Protein AF-A0A9X1WNA7-F1 (afdb_monomer_lite)

InterPro domains:
  IPR008928 Six-hairpin glycosidase superfamily [SSF48208] (26-93)
  IPR013780 Glycosyl hydrolase, all-beta [G3DSA:2.60.40.1180] (30-149)
  IPR049053 Alpha fucosidase A-like, C-terminal domain [PF21307] (51-116)

Structure (mmCIF, N/CA/C/O backbone):
data_AF-A0A9X1WNA7-F1
#
_entry.id   AF-A0A9X1WNA7-F1
#
loop_
_atom_site.group_PDB
_atom_site.id
_atom_site.type_symbol
_atom_site.label_atom_id
_atom_site.label_alt_id
_atom_site.label_comp_id
_atom_site.label_asym_id
_atom_site.label_entity_id
_atom_site.label_seq_id
_atom_site.pdbx_PDB_ins_code
_atom_site.Cartn_x
_atom_site.Cartn_y
_atom_site.Cartn_z
_atom_site.occupancy
_atom_site.B_iso_or_equiv
_atom_site.auth_seq_id
_atom_site.auth_comp_id
_atom_site.auth_asym_id
_atom_site.auth_atom_id
_atom_site.pdbx_PDB_model_num
ATOM 1 N N . MET A 1 1 ? 10.421 3.120 -18.541 1.00 63.56 1 MET A N 1
ATOM 2 C CA . MET A 1 1 ? 11.591 3.256 -19.439 1.00 63.56 1 MET A CA 1
ATOM 3 C C . MET A 1 1 ? 12.903 3.186 -18.658 1.00 63.56 1 MET A C 1
ATOM 5 O O . MET A 1 1 ? 13.685 2.308 -18.982 1.00 63.56 1 MET A O 1
ATOM 9 N N . MET A 1 2 ? 13.100 3.972 -17.587 1.00 72.06 2 MET A N 1
ATOM 10 C CA . MET A 1 2 ? 14.305 3.893 -16.726 1.00 72.06 2 MET A CA 1
ATOM 11 C C . MET A 1 2 ? 14.545 2.529 -16.058 1.00 72.06 2 MET A C 1
ATOM 13 O O . MET A 1 2 ? 15.666 2.038 -16.046 1.00 72.06 2 MET A O 1
ATOM 17 N N . SER A 1 3 ? 13.506 1.858 -15.553 1.00 76.19 3 SER A N 1
ATOM 18 C CA . SER A 1 3 ? 13.686 0.518 -14.965 1.00 76.19 3 SER A CA 1
ATOM 19 C C . SER A 1 3 ? 14.247 -0.501 -15.952 1.00 76.19 3 SER A C 1
ATOM 21 O O . SER A 1 3 ? 14.949 -1.421 -15.562 1.00 76.19 3 SER A O 1
ATOM 23 N N . ARG A 1 4 ? 13.980 -0.340 -17.250 1.00 81.38 4 ARG A N 1
ATOM 24 C CA . ARG A 1 4 ? 14.459 -1.271 -18.273 1.00 81.38 4 ARG A CA 1
ATOM 25 C C . ARG A 1 4 ? 15.947 -1.065 -18.596 1.00 81.38 4 ARG A C 1
ATOM 27 O O . ARG A 1 4 ? 16.603 -2.035 -18.972 1.00 81.38 4 ARG A O 1
ATOM 34 N N . SER A 1 5 ? 16.480 0.150 -18.445 1.00 82.81 5 SER A N 1
ATOM 35 C CA . SER A 1 5 ? 17.915 0.421 -18.637 1.00 82.81 5 SER A CA 1
ATOM 36 C C . SER A 1 5 ? 18.739 0.016 -17.422 1.00 82.81 5 SER A C 1
ATOM 38 O O . SER A 1 5 ? 19.796 -0.584 -17.592 1.00 82.81 5 SER A O 1
ATOM 40 N N . ALA A 1 6 ? 18.220 0.260 -16.217 1.00 84.38 6 ALA A N 1
ATOM 41 C CA . ALA A 1 6 ? 18.982 0.141 -14.975 1.00 84.38 6 ALA A CA 1
ATOM 42 C C . ALA A 1 6 ? 18.760 -1.160 -14.174 1.00 84.38 6 ALA A C 1
ATOM 44 O O . ALA A 1 6 ? 19.510 -1.415 -13.239 1.00 84.38 6 ALA A O 1
ATOM 45 N N . VAL A 1 7 ? 17.758 -1.996 -14.490 1.00 86.88 7 VAL A N 1
ATOM 46 C CA . VAL A 1 7 ? 17.478 -3.241 -13.735 1.00 86.88 7 VAL A CA 1
ATOM 47 C C . VAL A 1 7 ? 18.007 -4.467 -14.473 1.00 86.88 7 VAL A C 1
ATOM 49 O O . VAL A 1 7 ? 17.639 -4.722 -15.624 1.00 86.88 7 VAL A O 1
ATOM 52 N N . ILE A 1 8 ? 18.843 -5.269 -13.819 1.00 87.88 8 ILE A N 1
ATOM 53 C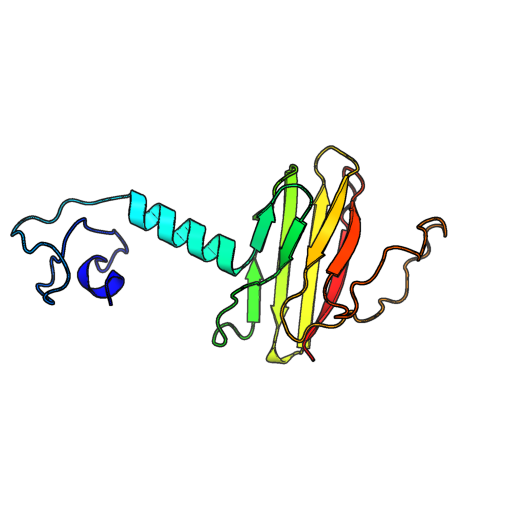 CA . ILE A 1 8 ? 19.342 -6.539 -14.369 1.00 87.88 8 ILE A CA 1
ATOM 54 C C . ILE A 1 8 ? 18.410 -7.722 -14.048 1.00 87.88 8 ILE A C 1
ATOM 56 O O . ILE A 1 8 ? 17.437 -7.588 -13.312 1.00 87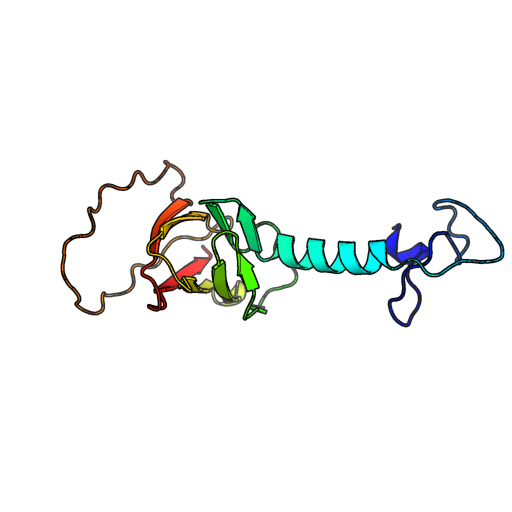.88 8 ILE A O 1
ATOM 60 N N . ASN A 1 9 ? 18.662 -8.893 -14.645 1.00 86.88 9 ASN A N 1
ATOM 61 C CA . ASN A 1 9 ? 17.735 -10.040 -14.602 1.00 86.88 9 ASN A CA 1
ATOM 62 C C . ASN A 1 9 ? 17.492 -10.607 -13.190 1.00 86.88 9 ASN A C 1
ATOM 64 O O . ASN A 1 9 ? 16.500 -11.294 -12.974 1.00 86.88 9 ASN A O 1
ATOM 68 N N . ASN A 1 10 ? 18.381 -10.324 -12.238 1.00 87.69 10 ASN A N 1
ATOM 69 C CA . ASN A 1 10 ? 18.241 -10.679 -10.822 1.00 87.69 10 ASN A CA 1
ATOM 70 C C . ASN A 1 10 ? 17.644 -9.534 -9.977 1.00 87.69 10 ASN A C 1
ATOM 72 O O . ASN A 1 10 ? 17.771 -9.548 -8.759 1.00 87.69 10 ASN A O 1
ATOM 76 N N . PHE A 1 11 ? 17.000 -8.552 -10.618 1.00 86.12 11 PHE A N 1
ATOM 77 C CA . PHE A 1 11 ? 16.335 -7.399 -10.003 1.00 86.12 11 PHE A CA 1
ATOM 78 C C . PHE A 1 11 ? 17.234 -6.406 -9.262 1.00 86.12 11 PHE A C 1
ATOM 80 O O . PHE A 1 11 ? 16.712 -5.457 -8.680 1.00 86.12 11 PHE A O 1
ATOM 87 N N . TYR A 1 12 ? 18.559 -6.531 -9.323 1.00 87.88 12 TYR A N 1
ATOM 88 C CA . TYR A 1 12 ? 19.424 -5.463 -8.831 1.00 87.88 12 TYR A CA 1
ATOM 89 C C . TYR A 1 12 ? 19.362 -4.235 -9.736 1.00 87.88 12 TYR A C 1
ATOM 91 O O . TYR A 1 12 ? 19.316 -4.345 -10.967 1.00 87.88 12 TYR A O 1
ATOM 99 N N . THR A 1 13 ? 19.360 -3.064 -9.105 1.00 88.69 13 THR A N 1
ATOM 100 C CA . THR A 1 13 ? 19.439 -1.776 -9.787 1.00 88.69 13 THR A CA 1
ATOM 101 C C . THR A 1 13 ? 20.883 -1.315 -9.919 1.00 88.69 13 THR A C 1
ATOM 103 O O . THR A 1 13 ? 21.689 -1.435 -8.997 1.00 88.69 13 THR A O 1
ATOM 106 N N . LEU A 1 14 ? 21.208 -0.793 -11.094 1.00 88.00 14 LEU A N 1
ATOM 107 C CA . LEU A 1 14 ? 22.492 -0.197 -11.426 1.00 88.00 14 LEU A CA 1
ATOM 108 C C . LEU A 1 14 ? 22.342 1.323 -11.497 1.00 88.00 14 LEU A C 1
ATOM 110 O O . LEU A 1 14 ? 21.275 1.831 -11.838 1.00 88.00 14 LEU A O 1
ATOM 114 N N . HIS A 1 15 ? 23.415 2.050 -11.199 1.00 86.38 15 HIS A N 1
ATOM 115 C CA . HIS A 1 15 ? 23.413 3.517 -11.222 1.00 86.38 15 HIS A CA 1
ATOM 116 C C . HIS A 1 15 ? 23.184 4.114 -12.629 1.00 86.38 15 HIS A C 1
ATOM 118 O O . HIS A 1 15 ? 22.739 5.251 -12.767 1.00 86.38 15 HIS A O 1
ATOM 124 N N . ASN A 1 16 ? 23.497 3.373 -13.691 1.00 84.06 16 ASN A N 1
ATOM 125 C CA . ASN A 1 16 ? 23.604 3.891 -15.053 1.00 84.06 16 ASN A CA 1
ATOM 126 C C . ASN A 1 16 ? 23.011 2.935 -16.104 1.00 84.06 16 ASN A C 1
ATOM 128 O O . ASN A 1 16 ? 22.612 1.804 -15.812 1.00 84.06 16 ASN A O 1
ATOM 132 N N . ASP A 1 17 ? 22.941 3.408 -17.350 1.00 83.19 17 ASP A N 1
ATOM 133 C CA . ASP A 1 17 ? 22.373 2.660 -18.472 1.00 83.19 17 ASP A CA 1
ATOM 134 C C . ASP A 1 17 ? 23.363 1.633 -19.023 1.00 83.19 17 ASP 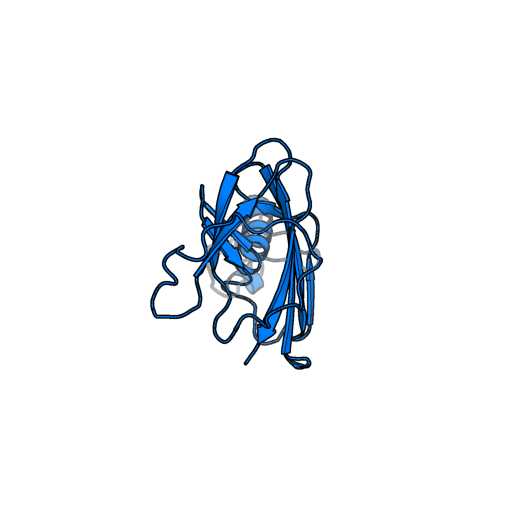A C 1
ATOM 136 O O . ASP A 1 17 ? 24.002 1.830 -20.056 1.00 83.19 17 ASP A O 1
ATOM 140 N N . TRP A 1 18 ? 23.461 0.500 -18.331 1.00 77.06 18 TRP A N 1
ATOM 141 C CA . TRP A 1 18 ? 24.279 -0.635 -18.761 1.00 77.06 18 TRP A CA 1
ATOM 142 C C . TRP A 1 18 ? 23.854 -1.204 -20.127 1.00 77.06 18 TRP A C 1
ATOM 144 O O . TRP A 1 18 ? 24.655 -1.814 -20.829 1.00 77.06 18 TRP A O 1
ATOM 154 N N . ARG A 1 19 ? 22.586 -1.030 -20.528 1.00 80.44 19 ARG A N 1
ATOM 155 C CA . ARG A 1 19 ? 22.058 -1.561 -21.797 1.00 80.44 19 ARG A CA 1
ATOM 156 C C . ARG A 1 19 ? 22.208 -0.602 -22.974 1.00 80.44 19 ARG A C 1
ATOM 158 O O . ARG A 1 19 ? 21.766 -0.949 -24.068 1.00 80.44 19 ARG A O 1
ATOM 165 N N . ASN A 1 20 ? 22.815 0.565 -22.757 1.00 82.75 20 ASN A N 1
ATOM 166 C CA . ASN A 1 20 ? 23.029 1.588 -23.773 1.00 82.75 20 ASN A CA 1
ATOM 167 C C . ASN A 1 20 ? 21.741 1.933 -24.551 1.00 82.75 20 ASN A C 1
ATOM 169 O O . ASN A 1 20 ? 21.729 2.018 -25.778 1.00 82.75 20 ASN A O 1
ATOM 173 N N . MET A 1 21 ? 20.627 2.089 -23.832 1.00 83.81 21 MET A N 1
ATOM 174 C CA . MET A 1 21 ? 19.337 2.499 -24.395 1.00 83.81 21 MET A CA 1
ATOM 175 C C . MET A 1 21 ? 19.207 4.025 -24.564 1.00 83.81 21 MET A C 1
ATOM 177 O O . MET A 1 21 ? 18.140 4.502 -24.951 1.00 83.81 21 MET A O 1
ATOM 181 N N . GLY A 1 22 ? 20.267 4.788 -24.277 1.00 81.69 22 GLY A N 1
ATOM 182 C CA . GLY A 1 22 ? 20.303 6.248 -24.385 1.00 81.69 22 GLY A CA 1
ATOM 183 C C . GLY A 1 22 ? 19.585 6.969 -23.241 1.00 81.69 22 GLY A C 1
ATOM 184 O O . GLY A 1 22 ? 19.171 8.114 -23.408 1.00 81.69 22 GLY A O 1
ATOM 185 N N . ILE A 1 23 ? 19.397 6.309 -22.092 1.00 76.75 23 ILE A N 1
ATOM 186 C CA . ILE A 1 23 ? 18.652 6.845 -20.945 1.00 76.75 23 ILE A CA 1
ATOM 187 C C . ILE A 1 23 ? 19.598 6.993 -19.748 1.00 76.75 23 ILE A C 1
ATOM 189 O O . ILE A 1 23 ? 19.680 6.101 -18.909 1.00 76.75 23 ILE A O 1
ATOM 193 N N . GLY A 1 24 ? 20.268 8.142 -19.631 1.00 74.25 24 GLY A N 1
ATOM 194 C CA . GLY A 1 24 ? 21.155 8.466 -18.505 1.00 74.25 24 GLY A CA 1
ATOM 195 C C . GLY A 1 24 ? 22.637 8.463 -18.885 1.00 74.25 24 GLY A C 1
ATOM 196 O O . GLY A 1 24 ? 22.989 8.759 -20.024 1.00 74.25 24 GLY A O 1
ATOM 197 N N . LEU A 1 25 ? 23.512 8.171 -17.919 1.00 79.25 25 LEU A N 1
ATOM 198 C CA . LEU A 1 25 ? 24.957 8.094 -18.146 1.00 79.25 25 LEU A CA 1
ATOM 199 C C . LEU A 1 25 ? 25.324 6.755 -18.803 1.00 79.25 25 LEU A C 1
ATOM 201 O O . LEU A 1 25 ? 24.916 5.697 -18.327 1.00 79.25 25 LEU A O 1
ATOM 205 N N . SER A 1 26 ? 26.123 6.792 -19.866 1.00 73.12 26 SER A N 1
ATOM 206 C CA . SER A 1 26 ? 26.731 5.610 -20.484 1.00 73.12 26 SER A CA 1
ATOM 207 C C . SER A 1 26 ? 28.165 5.466 -19.971 1.00 73.12 26 SER A C 1
ATOM 209 O O . SER A 1 26 ? 29.027 6.277 -20.310 1.00 73.12 26 SER A O 1
ATOM 211 N N . MET A 1 27 ? 28.421 4.469 -19.126 1.00 72.56 27 MET A N 1
ATOM 212 C CA . MET A 1 27 ? 29.766 4.134 -18.638 1.00 72.56 27 MET A CA 1
ATOM 213 C C . MET A 1 27 ? 29.955 2.621 -18.746 1.00 72.56 27 MET A C 1
ATOM 215 O O . MET A 1 27 ? 29.010 1.879 -18.479 1.00 72.56 27 MET A O 1
ATOM 219 N N . ASP A 1 28 ? 31.164 2.177 -19.095 1.00 71.81 28 ASP A N 1
ATOM 220 C CA . ASP A 1 28 ? 31.478 0.755 -19.324 1.00 71.81 28 ASP A CA 1
ATOM 221 C C . ASP A 1 28 ? 31.301 -0.118 -18.075 1.00 71.81 28 ASP A C 1
ATOM 223 O O . ASP A 1 28 ? 31.083 -1.322 -18.170 1.00 71.81 28 ASP A O 1
ATOM 227 N N . TRP A 1 29 ? 31.387 0.489 -16.891 1.00 77.25 29 TRP A N 1
ATOM 228 C CA . TRP A 1 29 ? 31.139 -0.156 -15.610 1.00 77.25 29 TRP A CA 1
ATOM 229 C C . TRP A 1 29 ? 29.896 0.442 -14.957 1.00 77.25 29 TRP A C 1
ATOM 231 O O . TRP A 1 29 ? 29.771 1.663 -14.835 1.00 77.25 29 TRP A O 1
ATOM 241 N N . ALA A 1 30 ? 28.997 -0.430 -14.505 1.00 82.88 30 ALA A N 1
ATOM 242 C CA . ALA A 1 30 ? 27.746 -0.054 -13.874 1.00 82.88 30 ALA A CA 1
ATOM 243 C C . ALA A 1 30 ? 27.698 -0.525 -12.415 1.00 82.88 30 ALA A C 1
ATOM 245 O O . ALA A 1 30 ? 27.451 -1.708 -12.171 1.00 82.88 30 ALA A O 1
ATOM 246 N N . PRO A 1 31 ? 27.960 0.353 -11.429 1.00 87.69 31 PRO A N 1
ATOM 247 C CA . PRO A 1 31 ? 27.942 -0.049 -10.032 1.00 87.69 31 PRO A CA 1
ATOM 248 C C . PRO A 1 31 ? 26.512 -0.343 -9.566 1.00 87.69 31 PRO A C 1
ATOM 250 O O . PRO A 1 31 ? 25.551 0.318 -9.970 1.00 87.69 31 PRO A O 1
ATOM 253 N N . PHE A 1 32 ? 26.394 -1.332 -8.681 1.00 88.75 32 PHE A N 1
ATOM 254 C CA . PHE A 1 32 ? 25.159 -1.638 -7.969 1.00 88.75 32 PHE A CA 1
ATOM 255 C C . PHE A 1 32 ? 24.742 -0.464 -7.075 1.00 88.75 32 PHE A C 1
ATOM 257 O O . PHE A 1 32 ? 25.571 0.080 -6.344 1.00 88.75 32 PHE A O 1
ATOM 264 N N . GLN A 1 33 ? 23.455 -0.119 -7.102 1.00 88.00 33 GLN A N 1
ATOM 265 C CA . GLN A 1 33 ? 22.880 0.921 -6.258 1.00 88.00 33 GLN A CA 1
ATOM 266 C C . GLN A 1 33 ? 21.607 0.411 -5.582 1.00 88.00 33 GLN A C 1
ATOM 268 O O . GLN A 1 33 ? 20.653 0.028 -6.253 1.00 88.00 33 GLN A O 1
ATOM 273 N N . ILE A 1 34 ? 21.605 0.379 -4.249 1.00 91.62 34 ILE A N 1
ATOM 274 C CA . ILE A 1 34 ? 20.532 -0.238 -3.451 1.00 91.62 34 ILE A CA 1
ATOM 275 C C . ILE A 1 34 ? 19.343 0.694 -3.183 1.00 91.62 34 ILE A C 1
ATOM 277 O O . ILE A 1 34 ? 18.234 0.231 -2.921 1.00 91.62 34 ILE A O 1
ATOM 281 N N . ASP A 1 35 ? 19.559 2.003 -3.252 1.00 90.31 35 ASP A N 1
ATOM 282 C CA . ASP A 1 35 ? 18.546 3.030 -2.996 1.00 90.31 35 ASP A CA 1
ATOM 283 C C . ASP A 1 35 ? 17.324 2.884 -3.914 1.00 90.31 35 ASP A C 1
ATOM 285 O O . ASP A 1 35 ? 16.189 2.950 -3.450 1.00 90.31 35 ASP A O 1
ATOM 289 N N . ALA A 1 36 ? 17.535 2.591 -5.197 1.00 88.31 36 ALA A N 1
ATOM 290 C CA . ALA A 1 36 ? 16.467 2.368 -6.149 1.00 88.31 36 ALA A CA 1
ATOM 291 C C . ALA A 1 36 ? 15.700 1.087 -5.798 1.00 88.31 36 ALA A C 1
ATOM 293 O O . ALA A 1 36 ? 14.475 1.121 -5.772 1.00 88.31 36 ALA A O 1
ATOM 294 N N . ASN A 1 37 ? 16.365 -0.016 -5.437 1.00 90.75 37 ASN A N 1
ATOM 295 C CA . ASN A 1 37 ? 15.676 -1.219 -4.953 1.00 90.75 37 ASN A CA 1
ATOM 296 C C . ASN A 1 37 ? 14.766 -0.930 -3.740 1.00 90.75 37 ASN A C 1
ATOM 298 O O . ASN A 1 37 ? 13.618 -1.389 -3.703 1.00 90.75 37 ASN A O 1
ATOM 302 N N . MET A 1 38 ? 15.250 -0.145 -2.773 1.00 93.38 38 MET A N 1
ATOM 303 C CA . MET A 1 38 ? 14.453 0.285 -1.618 1.00 93.38 38 MET A CA 1
ATOM 304 C C . MET A 1 38 ? 13.292 1.198 -2.036 1.00 93.38 38 MET A C 1
ATOM 306 O O . MET A 1 38 ? 12.159 0.984 -1.607 1.00 93.38 38 MET A O 1
ATOM 310 N N . GLY A 1 39 ? 13.539 2.152 -2.936 1.00 91.94 39 GLY A N 1
ATOM 311 C CA . GLY A 1 39 ? 12.523 3.060 -3.469 1.00 91.94 39 GLY A CA 1
ATOM 312 C C . GLY A 1 39 ? 11.416 2.343 -4.245 1.00 91.94 39 GLY A C 1
ATOM 313 O O . GLY A 1 39 ? 10.246 2.676 -4.089 1.00 91.94 39 GLY A O 1
ATOM 314 N N . TRP A 1 40 ? 11.749 1.307 -5.021 1.00 90.12 40 TRP A N 1
ATOM 315 C CA . TRP A 1 40 ? 10.759 0.461 -5.700 1.00 90.12 40 TRP A CA 1
ATOM 316 C C . TRP A 1 40 ? 9.841 -0.249 -4.703 1.00 90.12 40 TRP A C 1
ATOM 318 O O . TRP A 1 40 ? 8.631 -0.306 -4.913 1.00 90.12 40 TRP A O 1
ATOM 328 N N . THR A 1 41 ? 10.409 -0.755 -3.610 1.00 92.06 41 THR A N 1
ATOM 329 C CA . THR A 1 41 ? 9.647 -1.444 -2.562 1.00 92.06 41 THR A CA 1
ATOM 330 C C . THR A 1 41 ? 8.730 -0.466 -1.825 1.00 92.06 41 THR A C 1
ATOM 332 O O . THR A 1 41 ? 7.544 -0.748 -1.667 1.00 92.06 41 THR A O 1
ATOM 335 N N . ALA A 1 42 ? 9.242 0.715 -1.466 1.00 93.06 42 ALA A N 1
ATOM 336 C CA . ALA A 1 42 ? 8.459 1.780 -0.842 1.00 93.06 42 ALA A CA 1
ATOM 337 C C . ALA A 1 42 ? 7.315 2.259 -1.751 1.00 93.06 42 ALA A C 1
ATOM 339 O O . ALA A 1 42 ? 6.175 2.348 -1.308 1.00 93.06 42 ALA A O 1
ATOM 340 N N . ALA A 1 43 ? 7.578 2.465 -3.045 1.00 92.25 43 ALA A N 1
ATOM 341 C CA . ALA A 1 43 ? 6.544 2.837 -4.007 1.00 92.25 43 ALA A CA 1
ATOM 342 C C . ALA A 1 43 ? 5.463 1.750 -4.140 1.00 92.25 43 ALA A C 1
ATOM 344 O O . ALA A 1 43 ? 4.278 2.063 -4.221 1.00 92.25 43 ALA A O 1
ATOM 345 N N . MET A 1 44 ? 5.845 0.466 -4.136 1.00 92.81 44 MET A N 1
ATOM 346 C CA . MET A 1 44 ? 4.875 -0.636 -4.118 1.00 92.81 44 MET A CA 1
ATOM 347 C C . MET A 1 44 ? 4.017 -0.643 -2.856 1.00 92.81 44 MET A C 1
ATOM 349 O O . MET A 1 44 ? 2.816 -0.890 -2.955 1.00 92.81 44 MET A O 1
ATOM 353 N N . GLN A 1 45 ? 4.610 -0.344 -1.702 1.00 93.81 45 GLN A N 1
ATOM 354 C CA . GLN A 1 45 ? 3.883 -0.216 -0.447 1.00 93.81 45 GLN A CA 1
ATOM 355 C C . GLN A 1 45 ? 2.911 0.972 -0.486 1.00 93.81 45 GLN A C 1
ATOM 357 O O . GLN A 1 45 ? 1.730 0.774 -0.224 1.00 93.81 45 GLN A O 1
ATOM 362 N N . GLU A 1 46 ? 3.352 2.160 -0.911 1.00 93.75 46 GLU A N 1
ATOM 363 C CA . GLU A 1 46 ? 2.503 3.360 -0.984 1.00 93.75 46 GLU A CA 1
ATOM 364 C C . GLU A 1 46 ? 1.355 3.238 -1.995 1.00 93.75 46 GLU A C 1
ATOM 366 O O . GLU A 1 46 ? 0.278 3.792 -1.775 1.00 93.75 46 GLU A O 1
ATOM 371 N N . MET A 1 47 ? 1.535 2.474 -3.081 1.00 94.25 47 MET A N 1
ATOM 372 C CA . MET A 1 47 ? 0.444 2.175 -4.019 1.00 94.25 47 MET A CA 1
ATOM 373 C C . MET A 1 47 ? -0.692 1.368 -3.371 1.00 94.25 47 MET A C 1
ATOM 375 O O . MET A 1 47 ? -1.844 1.486 -3.800 1.00 94.25 47 MET A O 1
ATOM 379 N N . LEU A 1 48 ? -0.372 0.536 -2.374 1.00 94.62 48 LEU A N 1
ATOM 380 C CA . LEU A 1 48 ? -1.318 -0.336 -1.672 1.00 94.62 48 LEU A CA 1
ATOM 381 C C . LEU A 1 48 ? -1.868 0.305 -0.395 1.00 94.62 48 LEU A C 1
ATOM 383 O O . LEU A 1 48 ? -3.050 0.150 -0.088 1.00 94.62 48 LEU A O 1
ATOM 387 N N . LEU A 1 49 ? -1.025 1.027 0.335 1.00 94.88 49 LEU A N 1
ATOM 388 C CA . LEU A 1 49 ? -1.354 1.683 1.586 1.00 94.88 49 LEU A CA 1
ATOM 389 C C . LEU A 1 49 ? -0.527 2.956 1.716 1.00 94.88 49 LEU A C 1
ATOM 391 O O . LEU A 1 49 ? 0.692 2.903 1.863 1.00 94.88 49 LEU A O 1
ATOM 395 N N . TYR A 1 50 ? -1.209 4.091 1.746 1.00 94.56 50 TYR A N 1
ATOM 396 C CA . TYR A 1 50 ? -0.594 5.355 2.121 1.00 94.56 50 TYR A CA 1
ATOM 397 C C . TYR A 1 50 ? -1.052 5.739 3.524 1.00 94.56 50 TYR A C 1
ATOM 399 O O . TYR A 1 50 ? -2.242 5.643 3.832 1.00 94.56 50 TYR A O 1
ATOM 407 N N . SER A 1 51 ? -0.134 6.190 4.375 1.00 94.00 51 SER A N 1
ATOM 408 C CA . SER A 1 51 ? -0.472 6.636 5.726 1.00 94.00 51 SER A CA 1
ATOM 409 C C . SER A 1 51 ? 0.305 7.875 6.128 1.00 94.00 51 SER A C 1
ATOM 411 O O . SER A 1 51 ? 1.516 7.942 5.935 1.00 94.00 51 SER A O 1
ATOM 413 N N . GLU A 1 52 ? -0.391 8.788 6.784 1.00 92.69 52 GLU A N 1
ATOM 414 C CA . GLU A 1 52 ? 0.161 9.913 7.527 1.00 92.69 52 GLU A CA 1
ATOM 415 C C . GLU A 1 52 ? -0.495 9.936 8.922 1.00 92.69 52 GLU A C 1
ATOM 417 O O . GLU A 1 52 ? -1.473 9.217 9.156 1.00 92.69 52 GLU A O 1
ATOM 422 N N . PRO A 1 53 ? 0.021 10.695 9.900 1.00 88.44 53 PRO A N 1
ATOM 423 C CA . PRO A 1 53 ? -0.574 10.733 11.234 1.00 88.44 53 PRO A CA 1
ATOM 424 C C . PRO A 1 53 ? -2.077 11.078 11.196 1.00 88.44 53 PRO A C 1
ATOM 426 O O . PRO A 1 53 ? -2.461 12.176 10.806 1.00 88.44 53 PRO A O 1
ATOM 429 N N . GLY A 1 54 ? -2.929 10.129 11.603 1.00 85.81 54 GLY A N 1
ATOM 430 C CA . GLY A 1 54 ? -4.389 10.292 11.650 1.00 85.81 54 GLY A CA 1
ATOM 431 C C . GLY A 1 54 ? -5.144 10.053 10.331 1.00 85.81 54 GLY A C 1
ATOM 432 O O . GLY A 1 54 ? -6.379 10.056 10.350 1.00 85.81 54 GLY A O 1
ATOM 433 N N . LEU A 1 55 ? -4.455 9.796 9.212 1.00 90.12 55 LEU A N 1
ATOM 434 C CA . LEU A 1 55 ? -5.072 9.487 7.915 1.00 90.12 55 LEU A CA 1
ATOM 435 C C . LEU A 1 55 ? -4.430 8.256 7.268 1.00 90.12 55 LEU A C 1
ATOM 437 O O . LEU A 1 55 ? -3.214 8.120 7.167 1.00 90.12 55 LEU A O 1
ATOM 441 N N . MET A 1 56 ? -5.277 7.389 6.731 1.00 93.25 56 MET A N 1
ATOM 442 C CA . MET A 1 56 ? -4.891 6.217 5.963 1.00 93.25 56 MET A CA 1
ATOM 443 C C . MET A 1 56 ? -5.677 6.180 4.658 1.00 93.25 56 MET A C 1
ATOM 445 O O . MET A 1 56 ? -6.899 6.287 4.674 1.00 93.25 56 MET A O 1
ATOM 449 N N . ARG A 1 57 ? -4.998 5.987 3.527 1.00 93.31 57 ARG A N 1
ATOM 450 C CA . ARG A 1 57 ? -5.632 5.753 2.226 1.00 93.31 57 ARG A CA 1
ATOM 451 C C . ARG A 1 57 ? -5.397 4.316 1.798 1.00 93.31 57 ARG A C 1
ATOM 453 O O . ARG A 1 57 ? -4.254 3.866 1.703 1.00 93.31 57 ARG A O 1
ATOM 460 N N . LEU A 1 58 ? -6.487 3.612 1.527 1.00 92.19 58 LEU A N 1
ATOM 461 C CA . LEU A 1 58 ? -6.463 2.223 1.097 1.00 92.19 58 LEU A CA 1
ATOM 462 C C . LEU A 1 58 ? -6.415 2.141 -0.423 1.00 92.19 58 LEU A C 1
ATOM 464 O O . LEU A 1 58 ? -7.240 2.749 -1.104 1.00 92.19 58 LEU A O 1
ATOM 468 N N . LEU A 1 59 ? -5.486 1.339 -0.944 1.00 92.62 59 LEU A N 1
ATOM 469 C CA . LEU A 1 59 ? -5.336 1.060 -2.373 1.00 92.62 59 LEU A CA 1
ATOM 470 C C . LEU A 1 59 ? -5.341 2.336 -3.249 1.00 92.62 59 LEU A C 1
ATOM 472 O O . LEU A 1 59 ? -6.036 2.362 -4.270 1.00 92.62 59 LEU A O 1
ATOM 476 N N . PRO A 1 60 ? -4.597 3.401 -2.878 1.00 91.56 60 PRO A N 1
ATOM 477 C CA . PRO A 1 60 ? -4.701 4.706 -3.534 1.00 91.56 60 PRO A CA 1
ATOM 478 C C . PRO A 1 60 ? -4.309 4.670 -5.017 1.00 91.56 60 PRO A C 1
ATOM 480 O O . PRO A 1 60 ? -4.828 5.456 -5.807 1.00 91.56 60 PRO A O 1
ATOM 483 N N . ALA A 1 61 ? -3.406 3.764 -5.400 1.00 92.00 61 ALA A N 1
ATOM 484 C CA . ALA A 1 61 ? -2.902 3.637 -6.763 1.00 92.00 61 ALA A CA 1
ATOM 485 C C . ALA A 1 61 ? -2.779 2.164 -7.190 1.00 92.00 61 ALA A C 1
ATOM 487 O O . ALA A 1 61 ? -1.802 1.765 -7.826 1.00 92.00 61 ALA A O 1
ATOM 488 N N . LEU A 1 62 ? -3.773 1.341 -6.833 1.00 91.06 62 LEU A N 1
ATOM 489 C CA . LEU A 1 62 ? -3.822 -0.063 -7.236 1.00 91.06 62 LEU A CA 1
ATOM 490 C C . LEU A 1 62 ? -3.880 -0.189 -8.776 1.00 91.06 62 LEU A C 1
ATOM 492 O O . LEU A 1 62 ? -4.842 0.281 -9.385 1.00 91.06 62 LEU A O 1
ATOM 496 N N . PRO A 1 63 ? -2.917 -0.868 -9.426 1.00 90.50 63 PRO A N 1
ATOM 497 C CA . PRO A 1 63 ? -2.939 -1.059 -10.873 1.00 90.50 63 PRO A CA 1
ATOM 498 C C . PRO A 1 63 ? -4.164 -1.852 -11.341 1.00 90.50 63 PRO A C 1
ATOM 500 O O . PRO A 1 63 ? -4.476 -2.900 -10.774 1.00 90.50 63 PRO A O 1
ATOM 503 N N . ASP A 1 64 ? -4.781 -1.453 -12.458 1.00 88.31 64 ASP A N 1
ATOM 504 C CA . ASP A 1 64 ? -5.987 -2.116 -12.988 1.00 88.31 64 ASP A CA 1
ATOM 505 C C . ASP A 1 64 ? -5.808 -3.611 -13.271 1.00 88.31 64 ASP A C 1
ATOM 507 O O . ASP A 1 64 ? -6.735 -4.405 -13.130 1.00 88.31 64 ASP A O 1
ATOM 511 N N . ARG A 1 65 ? -4.583 -4.020 -13.609 1.00 92.50 65 ARG A N 1
ATOM 512 C CA . ARG A 1 65 ? -4.221 -5.424 -13.844 1.00 92.50 65 ARG A CA 1
ATOM 513 C C . ARG A 1 65 ? -4.268 -6.302 -12.586 1.00 92.50 65 ARG A C 1
ATOM 515 O O . ARG A 1 65 ? -4.309 -7.524 -12.709 1.00 92.50 65 ARG A O 1
ATOM 522 N N . TRP A 1 66 ? -4.223 -5.727 -11.383 1.00 92.44 66 TRP A N 1
ATOM 523 C CA . TRP A 1 66 ? -4.283 -6.470 -10.121 1.00 92.44 66 TRP A CA 1
ATOM 524 C C . TRP A 1 66 ? -5.736 -6.674 -9.698 1.00 92.44 66 TRP A C 1
ATOM 526 O O . TRP A 1 66 ? -6.223 -6.095 -8.731 1.00 92.44 66 TRP A O 1
ATOM 536 N N . ILE A 1 67 ? -6.428 -7.532 -10.449 1.00 91.81 67 ILE A N 1
ATOM 537 C CA . ILE A 1 67 ? -7.859 -7.816 -10.270 1.00 91.81 67 ILE A CA 1
ATOM 538 C C . ILE A 1 67 ? -8.169 -8.377 -8.878 1.00 91.81 67 ILE A C 1
ATOM 540 O O . ILE A 1 67 ? -9.208 -8.055 -8.305 1.00 91.81 67 ILE A O 1
ATOM 544 N N . ARG A 1 68 ? -7.280 -9.217 -8.344 1.00 94.38 68 ARG A N 1
ATOM 545 C CA . ARG A 1 68 ? -7.382 -9.800 -7.005 1.00 94.38 68 ARG A CA 1
ATOM 546 C C . ARG A 1 68 ? -6.016 -9.835 -6.339 1.00 94.38 68 ARG A C 1
ATOM 548 O O . ARG A 1 68 ? -5.018 -10.065 -7.027 1.00 94.38 68 ARG A O 1
ATOM 555 N N . GLY A 1 69 ? -5.982 -9.685 -5.027 1.00 94.56 69 GLY A N 1
ATOM 556 C CA . GLY A 1 69 ? -4.752 -9.776 -4.261 1.00 94.56 69 GLY A CA 1
ATOM 557 C C . GLY A 1 69 ? -4.989 -9.576 -2.777 1.00 94.56 69 GLY A C 1
ATOM 558 O O . GLY A 1 69 ? -6.090 -9.245 -2.347 1.00 94.56 69 GLY A O 1
ATOM 559 N N . ARG A 1 70 ? -3.936 -9.818 -2.001 1.00 95.31 70 ARG A N 1
ATOM 560 C CA . ARG A 1 70 ? -3.940 -9.608 -0.560 1.00 95.31 70 ARG A CA 1
ATOM 561 C C . ARG A 1 70 ? -2.561 -9.194 -0.084 1.00 95.31 70 ARG A C 1
ATOM 563 O O . ARG A 1 70 ? -1.560 -9.670 -0.619 1.00 95.31 70 ARG A O 1
ATOM 570 N N . VAL A 1 71 ? -2.527 -8.340 0.921 1.00 95.19 71 VAL A N 1
ATOM 571 C CA . VAL A 1 71 ? -1.316 -7.881 1.592 1.00 95.19 71 VAL A CA 1
ATOM 572 C C . VAL A 1 71 ? -1.586 -7.866 3.094 1.00 95.19 71 VAL A C 1
ATOM 574 O O . VAL A 1 71 ? -2.666 -7.462 3.516 1.00 95.19 71 VAL A O 1
ATOM 577 N N . HIS A 1 72 ? -0.632 -8.361 3.880 1.00 95.44 72 HIS A N 1
ATOM 578 C CA . HIS A 1 72 ? -0.765 -8.527 5.331 1.00 95.44 72 HIS A CA 1
ATOM 579 C C . HIS A 1 72 ? 0.448 -7.959 6.045 1.00 95.44 72 HIS A C 1
ATOM 581 O O . HIS A 1 72 ? 1.544 -7.951 5.475 1.00 95.44 72 HIS A O 1
ATOM 587 N N . GLY A 1 73 ? 0.247 -7.524 7.285 1.00 93.88 73 GLY A N 1
ATOM 588 C CA . GLY A 1 73 ? 1.312 -7.026 8.150 1.00 93.88 73 GLY A CA 1
ATOM 589 C C . GLY A 1 73 ? 1.903 -5.690 7.699 1.00 93.88 73 GLY A C 1
ATOM 590 O O . GLY A 1 73 ? 3.058 -5.395 8.009 1.00 93.88 73 GLY A O 1
ATOM 591 N N . MET A 1 74 ? 1.156 -4.878 6.941 1.00 94.94 74 MET A N 1
ATOM 592 C CA . MET A 1 74 ? 1.604 -3.517 6.646 1.00 94.94 74 MET A CA 1
ATOM 593 C C . MET A 1 74 ? 1.487 -2.663 7.902 1.00 94.94 74 MET A C 1
ATOM 595 O O . MET A 1 74 ? 0.511 -2.763 8.638 1.00 94.94 74 MET A O 1
ATOM 599 N N . LEU A 1 75 ? 2.461 -1.786 8.117 1.00 94.38 75 LEU A N 1
ATOM 600 C CA . LEU A 1 75 ? 2.447 -0.850 9.233 1.00 94.38 75 LEU A CA 1
ATOM 601 C C . LEU A 1 75 ? 2.127 0.554 8.730 1.00 94.38 75 LEU A C 1
ATOM 603 O O . LEU A 1 75 ? 2.796 1.065 7.831 1.00 94.38 75 LEU A O 1
ATOM 607 N N . ALA A 1 76 ? 1.119 1.168 9.339 1.00 93.38 76 ALA A N 1
ATOM 608 C CA . ALA A 1 76 ? 0.768 2.566 9.150 1.00 93.38 76 ALA A CA 1
ATOM 609 C C . ALA A 1 76 ? 1.238 3.429 10.330 1.00 93.38 76 ALA A C 1
ATOM 611 O O . ALA A 1 76 ? 1.500 2.937 11.436 1.00 93.38 76 ALA A O 1
ATOM 612 N N . CYS A 1 77 ? 1.317 4.743 10.099 1.00 92.69 77 CYS A N 1
ATOM 613 C CA . CYS A 1 77 ? 1.598 5.724 11.147 1.00 92.69 77 CYS A CA 1
ATOM 614 C C . CYS A 1 77 ? 0.662 5.540 12.354 1.00 92.69 77 CYS A C 1
ATOM 616 O O . CYS A 1 77 ? -0.543 5.380 12.190 1.00 92.69 77 CYS A O 1
ATOM 618 N N . GLY A 1 78 ? 1.218 5.590 13.569 1.00 90.06 78 GLY A N 1
ATOM 619 C CA . GLY A 1 78 ? 0.466 5.351 14.808 1.00 90.06 78 GLY A CA 1
ATOM 620 C C . GLY A 1 78 ? 0.555 3.918 15.345 1.00 90.06 78 GLY A C 1
ATOM 621 O O . GLY A 1 78 ? -0.165 3.582 16.277 1.00 90.06 78 GLY A O 1
ATOM 622 N N . SER A 1 79 ? 1.452 3.076 14.817 1.00 93.12 79 SER A N 1
ATOM 623 C CA . SER A 1 79 ? 1.581 1.658 15.214 1.00 93.12 79 SER A CA 1
ATOM 624 C C . SER A 1 79 ? 0.305 0.858 14.936 1.00 93.12 79 SER A C 1
ATOM 626 O O . SER A 1 79 ? -0.204 0.138 15.798 1.00 93.12 79 SER A O 1
ATOM 628 N N . ILE A 1 80 ? -0.222 1.032 13.723 1.00 93.75 80 ILE A N 1
ATOM 629 C CA . ILE A 1 80 ? -1.416 0.338 13.247 1.00 93.75 80 ILE A CA 1
ATOM 630 C C . ILE A 1 80 ? -0.980 -0.722 12.246 1.00 93.75 80 ILE A C 1
ATOM 632 O O . ILE A 1 80 ? -0.353 -0.400 11.237 1.00 93.75 80 ILE A O 1
ATOM 636 N N . GLU A 1 81 ? -1.330 -1.971 12.519 1.00 95.62 81 GLU A N 1
ATOM 637 C CA . GLU A 1 81 ? -1.176 -3.070 11.574 1.00 95.62 81 GLU A CA 1
ATOM 638 C C . GLU A 1 81 ? -2.396 -3.132 10.652 1.00 95.62 81 GLU A C 1
ATOM 640 O O . GLU A 1 81 ? -3.541 -3.010 11.102 1.00 95.62 81 GLU A O 1
ATOM 645 N N . VAL A 1 82 ? -2.138 -3.286 9.355 1.00 95.31 82 VAL A N 1
ATOM 646 C CA . VAL A 1 82 ? -3.135 -3.234 8.291 1.00 95.31 82 VAL A CA 1
ATOM 647 C C . VAL A 1 82 ? -3.005 -4.460 7.399 1.00 95.31 82 VAL A C 1
ATOM 649 O O . VAL A 1 82 ? -1.984 -4.667 6.737 1.00 95.31 82 VAL A O 1
ATOM 652 N N . ASP A 1 83 ? -4.101 -5.205 7.312 1.00 96.38 83 ASP A N 1
ATOM 653 C CA . ASP A 1 83 ? -4.287 -6.279 6.346 1.00 96.38 83 ASP A CA 1
ATOM 654 C C . ASP A 1 83 ? -5.363 -5.863 5.339 1.00 96.38 83 ASP A C 1
ATOM 656 O O . ASP A 1 83 ? -6.442 -5.400 5.721 1.00 96.38 83 ASP A O 1
ATOM 660 N N . VAL A 1 84 ? -5.093 -6.051 4.048 1.00 95.06 84 VAL A N 1
ATOM 661 C CA . VAL A 1 84 ? -6.015 -5.707 2.959 1.00 95.06 84 VAL A CA 1
ATOM 662 C C . VAL A 1 84 ? -6.153 -6.888 2.011 1.00 95.06 84 VAL A C 1
ATOM 664 O O . VAL A 1 84 ? -5.165 -7.414 1.501 1.00 95.06 84 VAL A O 1
ATOM 667 N N . ASP A 1 85 ? -7.390 -7.274 1.723 1.00 95.12 85 ASP A N 1
ATOM 668 C CA . ASP A 1 85 ? -7.746 -8.258 0.702 1.00 95.12 85 ASP A CA 1
ATOM 669 C C . ASP A 1 85 ? -8.717 -7.611 -0.287 1.00 95.12 85 ASP A C 1
ATOM 671 O O . ASP A 1 85 ? -9.701 -6.988 0.118 1.00 95.12 85 ASP A O 1
ATOM 675 N N . TRP A 1 86 ? -8.436 -7.709 -1.584 1.00 93.88 86 TRP A N 1
ATOM 676 C CA . TRP A 1 86 ? -9.265 -7.097 -2.614 1.00 93.88 86 TRP A CA 1
ATOM 677 C C . TRP A 1 86 ? -9.562 -8.063 -3.754 1.00 93.88 86 TRP A C 1
ATOM 679 O O . TRP A 1 86 ? -8.725 -8.849 -4.205 1.00 93.88 86 TRP A O 1
ATOM 689 N N . ASN A 1 87 ? -10.770 -7.933 -4.290 1.00 92.69 87 ASN A N 1
ATOM 690 C CA . ASN A 1 87 ? -11.229 -8.609 -5.487 1.00 92.69 87 ASN A CA 1
ATOM 691 C C . ASN A 1 87 ? -12.141 -7.666 -6.277 1.00 92.69 87 ASN A C 1
ATOM 693 O O . ASN A 1 87 ? -13.340 -7.590 -6.015 1.00 92.69 87 ASN A O 1
ATOM 697 N N . ARG A 1 88 ? -11.586 -6.977 -7.279 1.00 86.81 88 ARG A N 1
ATOM 698 C CA . ARG A 1 88 ? -12.339 -6.045 -8.133 1.00 86.81 88 ARG A CA 1
ATOM 699 C C . ARG A 1 88 ? -13.389 -6.757 -8.980 1.00 86.81 88 ARG A C 1
ATOM 701 O O . ARG A 1 88 ? -14.481 -6.238 -9.147 1.00 86.81 88 ARG A O 1
ATOM 708 N N . LYS A 1 89 ? -13.098 -7.968 -9.474 1.00 85.12 89 LYS A N 1
ATOM 709 C CA . LYS A 1 89 ? -14.067 -8.752 -10.265 1.00 85.12 89 LYS A CA 1
ATOM 710 C C . LYS A 1 89 ? -15.244 -9.242 -9.416 1.00 85.12 89 LYS A C 1
ATOM 712 O O . LYS A 1 89 ? -16.350 -9.354 -9.923 1.00 85.12 89 LYS A O 1
ATOM 717 N N . GLY A 1 90 ? -14.990 -9.557 -8.147 1.00 82.50 90 GLY A N 1
ATOM 718 C CA . GLY A 1 90 ? -16.012 -9.922 -7.163 1.00 82.50 90 GLY A CA 1
ATOM 719 C C . GLY A 1 90 ? -16.576 -8.733 -6.384 1.00 82.50 90 GLY A C 1
ATOM 720 O O . GLY A 1 90 ? -17.335 -8.951 -5.448 1.00 82.50 90 GLY A O 1
ATOM 721 N N . GLY A 1 91 ? -16.170 -7.503 -6.711 1.00 86.12 91 GLY A N 1
ATOM 722 C CA . GLY A 1 91 ? -16.642 -6.292 -6.048 1.00 86.12 91 GLY A CA 1
ATOM 723 C C . GLY A 1 91 ? -16.411 -6.263 -4.536 1.00 86.12 91 GLY A C 1
ATOM 724 O O . GLY A 1 91 ? -17.235 -5.698 -3.834 1.00 86.12 91 GLY A O 1
ATOM 725 N N . THR A 1 92 ? -15.360 -6.900 -4.006 1.00 89.12 92 THR A N 1
ATOM 726 C CA . THR A 1 92 ? -15.134 -7.025 -2.550 1.00 89.12 92 THR A CA 1
ATOM 727 C C . THR A 1 92 ? -13.795 -6.425 -2.131 1.00 89.12 92 THR A C 1
ATOM 729 O O . THR A 1 92 ? -12.772 -6.673 -2.770 1.00 89.12 92 THR A O 1
ATOM 732 N N . LEU A 1 93 ? -13.799 -5.687 -1.024 1.00 91.44 93 LEU A N 1
ATOM 733 C CA . LEU A 1 93 ? -12.627 -5.178 -0.319 1.00 91.44 93 LEU A CA 1
ATOM 734 C C . LEU A 1 93 ? -12.789 -5.489 1.172 1.00 91.44 93 LEU A C 1
ATOM 736 O O . LEU A 1 93 ? -13.771 -5.081 1.782 1.00 91.44 93 LEU A O 1
ATOM 740 N N . SER A 1 94 ? -11.841 -6.203 1.765 1.00 92.31 94 SER A N 1
ATOM 741 C CA . SER A 1 94 ? -11.807 -6.485 3.199 1.00 92.31 94 SER A CA 1
ATOM 742 C C . SER A 1 94 ? -10.564 -5.860 3.799 1.00 92.31 94 SER A C 1
ATOM 744 O O . SER A 1 94 ? -9.461 -6.066 3.295 1.00 92.31 94 SER A O 1
ATOM 746 N N . VAL A 1 95 ? -10.740 -5.126 4.892 1.00 93.50 95 VAL A N 1
ATOM 747 C CA . VAL A 1 95 ? -9.643 -4.488 5.614 1.00 93.50 95 VAL A CA 1
ATOM 748 C C . VAL A 1 95 ? -9.738 -4.834 7.083 1.00 93.50 95 VAL A C 1
ATOM 750 O O . VAL A 1 95 ? -10.808 -4.740 7.688 1.00 93.50 95 VAL A O 1
ATOM 753 N N . ARG A 1 96 ? -8.606 -5.233 7.654 1.00 94.38 96 ARG A N 1
ATOM 754 C CA . ARG A 1 96 ? -8.442 -5.431 9.089 1.00 94.38 96 ARG A CA 1
ATOM 755 C C . ARG A 1 96 ? -7.402 -4.445 9.596 1.00 94.38 96 ARG A C 1
ATOM 757 O O . ARG A 1 96 ? -6.313 -4.350 9.041 1.00 94.38 96 ARG A O 1
ATOM 764 N N . LEU A 1 97 ? -7.772 -3.722 10.643 1.00 93.75 97 LEU A N 1
ATOM 765 C CA . LEU A 1 97 ? -6.954 -2.719 11.310 1.00 93.75 97 LEU A CA 1
ATOM 766 C C . LEU A 1 97 ? -6.762 -3.141 12.760 1.00 93.75 97 LEU A C 1
ATOM 768 O O . LEU A 1 97 ? -7.732 -3.504 13.425 1.00 93.75 97 LEU A O 1
ATOM 772 N N . MET A 1 98 ? -5.537 -3.070 13.264 1.00 93.25 98 MET A N 1
ATOM 773 C CA . MET A 1 98 ? -5.244 -3.334 14.670 1.00 93.25 98 MET A CA 1
ATOM 774 C C . MET A 1 98 ? -4.317 -2.252 15.208 1.00 93.25 98 MET A C 1
ATOM 776 O O . MET A 1 98 ? -3.205 -2.082 14.714 1.00 93.25 98 MET A O 1
ATOM 780 N N . SER A 1 99 ? -4.773 -1.520 16.224 1.00 92.69 99 SER A N 1
ATOM 781 C CA . SER A 1 99 ? -3.912 -0.590 16.955 1.00 92.69 99 SER A CA 1
ATOM 782 C C . SER A 1 99 ? -3.137 -1.357 18.021 1.00 92.69 99 SER A C 1
ATOM 784 O O . SER A 1 99 ? -3.742 -2.045 18.843 1.00 92.69 99 SER A O 1
ATOM 786 N N . ALA A 1 100 ? -1.808 -1.254 18.024 1.00 88.06 100 ALA A N 1
ATOM 787 C CA . ALA A 1 100 ? -0.981 -2.0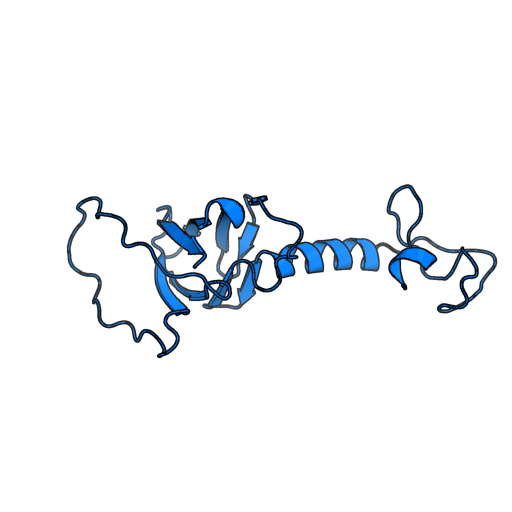68 18.913 1.00 88.06 100 ALA A CA 1
ATOM 788 C C . ALA A 1 100 ? -1.069 -1.659 20.394 1.00 88.06 100 ALA A C 1
ATOM 790 O O . ALA A 1 100 ? -1.002 -2.521 21.265 1.00 88.06 100 ALA A O 1
ATOM 791 N N . ALA A 1 101 ? -1.180 -0.360 20.694 1.00 82.50 101 ALA A N 1
ATOM 792 C CA . ALA A 1 101 ? -0.948 0.129 22.059 1.00 82.50 101 ALA A CA 1
ATOM 793 C C . ALA A 1 101 ? -1.876 1.252 22.536 1.00 82.50 101 ALA A C 1
ATOM 795 O O . ALA A 1 101 ? -1.952 1.486 23.739 1.00 82.50 101 ALA A O 1
ATOM 796 N N . ILE A 1 102 ? -2.546 1.974 21.633 1.00 90.44 102 ILE A N 1
ATOM 797 C CA . ILE A 1 102 ? -3.270 3.200 21.990 1.00 90.44 102 ILE A CA 1
ATOM 798 C C . ILE A 1 102 ? -4.631 3.220 21.307 1.00 90.44 102 ILE A C 1
ATOM 800 O O . ILE A 1 102 ? -4.749 2.849 20.136 1.00 90.44 102 ILE A O 1
ATOM 804 N N . ASP A 1 103 ? -5.639 3.698 22.023 1.00 91.12 103 ASP A N 1
ATOM 805 C CA . ASP A 1 103 ? -6.909 4.075 21.423 1.00 91.12 103 ASP A CA 1
ATOM 806 C C . ASP A 1 103 ? -6.690 5.331 20.583 1.00 91.12 103 ASP A C 1
ATOM 808 O O . ASP A 1 103 ? -6.247 6.363 21.094 1.00 91.12 103 ASP A O 1
ATOM 812 N N . GLN A 1 104 ? -6.961 5.253 19.284 1.00 89.56 104 GLN A N 1
ATOM 813 C CA . GLN A 1 104 ? -6.706 6.373 18.384 1.00 89.56 104 GLN A CA 1
ATOM 814 C C . GLN A 1 104 ? -7.777 6.497 17.300 1.00 89.56 104 GLN A C 1
ATOM 816 O O . GLN A 1 104 ? -8.152 5.499 16.673 1.00 89.56 104 GLN A O 1
ATOM 821 N N . PRO A 1 105 ? -8.284 7.719 17.057 1.00 91.19 105 PRO A N 1
ATOM 822 C CA . PRO A 1 105 ? -9.138 7.983 15.918 1.00 91.19 105 PRO A CA 1
ATOM 823 C C . PRO A 1 105 ? -8.289 8.020 14.647 1.00 91.19 105 PRO A C 1
ATOM 825 O O . PRO A 1 105 ? -7.250 8.675 14.587 1.00 91.19 105 PRO A O 1
ATOM 828 N N . VAL A 1 106 ? -8.755 7.336 13.611 1.00 89.81 106 VAL A N 1
ATOM 829 C CA . VAL A 1 106 ? -8.101 7.276 12.306 1.00 89.81 106 VAL A CA 1
ATOM 830 C C . VAL A 1 106 ? -9.132 7.567 11.236 1.00 89.81 106 VAL A C 1
ATOM 832 O O . VAL A 1 106 ? -10.234 7.017 11.240 1.00 89.81 106 VAL A O 1
ATOM 835 N N . THR A 1 107 ? -8.766 8.432 10.298 1.00 91.25 107 THR A N 1
ATOM 836 C CA . THR A 1 107 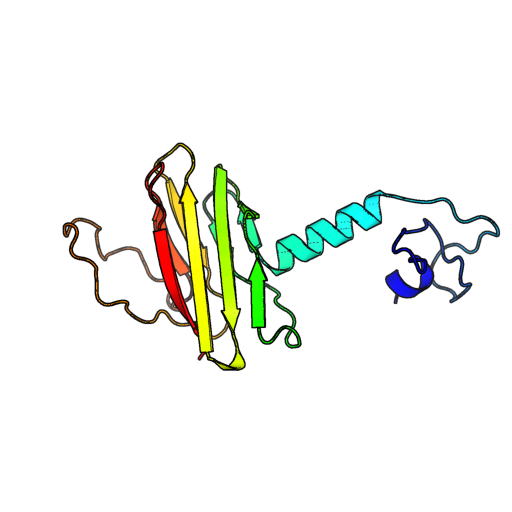? -9.554 8.648 9.089 1.00 91.25 107 THR A CA 1
ATOM 837 C C . THR A 1 107 ? -9.085 7.670 8.024 1.00 91.25 107 THR A C 1
ATOM 839 O O . THR A 1 107 ? -7.922 7.675 7.637 1.00 91.25 107 THR A O 1
ATOM 842 N N . MET A 1 108 ? -9.987 6.830 7.541 1.00 90.50 108 MET A N 1
ATOM 843 C CA . MET A 1 108 ? -9.750 5.870 6.474 1.00 90.50 108 MET A CA 1
ATOM 844 C C . MET A 1 108 ? -10.395 6.374 5.182 1.00 90.50 108 MET A C 1
ATOM 846 O O . MET A 1 108 ? -11.599 6.617 5.134 1.00 90.50 108 MET A O 1
ATOM 850 N N . GLU A 1 109 ? -9.602 6.525 4.128 1.00 90.75 109 GLU A N 1
ATOM 851 C CA . GLU A 1 109 ? -10.051 6.901 2.789 1.00 90.75 109 GLU A CA 1
ATOM 852 C C . GLU A 1 109 ? -10.118 5.657 1.896 1.00 90.75 109 GLU A C 1
ATOM 854 O O . GLU A 1 109 ? -9.139 4.918 1.748 1.00 90.75 109 GLU A O 1
ATOM 859 N N . LEU A 1 110 ? -11.298 5.418 1.326 1.00 88.81 110 LEU A N 1
ATOM 860 C CA . LEU A 1 110 ? -11.576 4.302 0.432 1.00 88.81 110 LEU A CA 1
ATOM 861 C C . LEU A 1 110 ? -11.075 4.588 -0.994 1.00 88.81 110 LEU A C 1
ATOM 863 O O . LEU A 1 110 ? -11.099 5.744 -1.432 1.00 88.81 110 LEU A O 1
ATOM 867 N N . PRO A 1 111 ? -10.696 3.546 -1.759 1.00 85.88 111 PRO A N 1
ATOM 868 C C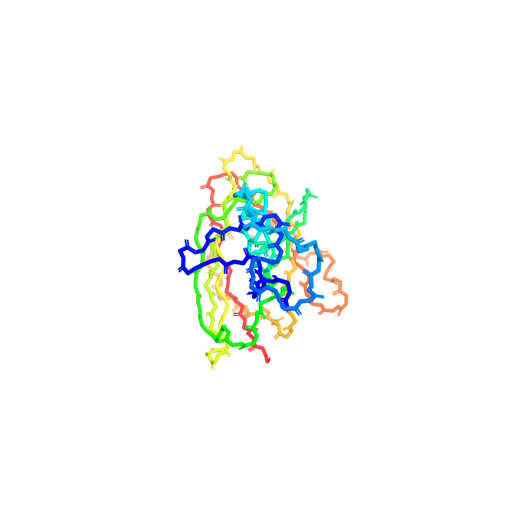A . PRO A 1 111 ? -10.344 3.706 -3.163 1.00 85.88 111 PRO A CA 1
ATOM 869 C C . PRO A 1 111 ? -11.537 4.203 -3.989 1.00 85.88 111 PRO A C 1
ATOM 871 O O . PRO A 1 111 ? -12.706 4.087 -3.606 1.00 85.88 111 PRO A O 1
ATOM 874 N N . GLN A 1 112 ? -11.246 4.760 -5.163 1.00 79.69 112 GLN A N 1
ATOM 875 C CA . GLN A 1 112 ? -12.284 5.278 -6.046 1.00 79.69 112 GLN A CA 1
ATOM 876 C C . GLN A 1 112 ? -13.269 4.179 -6.469 1.00 79.69 112 GLN A C 1
ATOM 878 O O . GLN A 1 112 ? -12.853 3.102 -6.888 1.00 79.69 112 GLN A O 1
ATOM 883 N N . GLY A 1 113 ? -14.571 4.465 -6.369 1.00 74.25 113 GLY A N 1
ATOM 884 C CA . GLY A 1 113 ? -15.624 3.507 -6.706 1.00 74.25 113 GLY A CA 1
ATOM 885 C C . GLY A 1 113 ? -15.939 2.512 -5.590 1.00 74.25 113 GLY A C 1
ATOM 886 O O . GLY A 1 113 ? -16.762 1.644 -5.806 1.00 74.25 113 GLY A O 1
ATOM 887 N N . CYS A 1 114 ? -15.341 2.613 -4.398 1.00 73.75 114 CYS A N 1
ATOM 888 C CA . CYS A 1 114 ? -15.775 1.807 -3.256 1.00 73.75 114 CYS A CA 1
ATOM 889 C C . CYS A 1 114 ? -16.885 2.498 -2.458 1.00 73.75 114 CYS A C 1
ATOM 891 O O . CYS A 1 114 ? -16.743 3.659 -2.072 1.00 73.75 114 CYS A O 1
ATOM 893 N N . SER A 1 115 ? -17.935 1.747 -2.133 1.00 69.50 115 SER A N 1
ATOM 894 C CA . SER A 1 115 ? -18.932 2.106 -1.125 1.00 69.50 115 SER A CA 1
ATOM 895 C C . SER A 1 115 ? -18.958 1.060 -0.016 1.00 69.50 115 SER A C 1
ATOM 897 O O . SER A 1 115 ? -18.631 -0.112 -0.209 1.00 69.50 115 SER A O 1
ATOM 899 N N . ILE A 1 116 ? -19.351 1.477 1.179 1.00 67.69 116 ILE A N 1
ATOM 900 C CA . ILE A 1 116 ? -19.458 0.582 2.329 1.00 67.69 116 ILE A CA 1
ATOM 901 C C . ILE A 1 116 ? -20.685 -0.299 2.125 1.00 67.69 116 ILE A C 1
ATOM 903 O O . ILE A 1 116 ? -21.777 0.213 1.890 1.00 67.69 116 ILE A O 1
ATOM 907 N N . LEU A 1 117 ? -20.510 -1.614 2.234 1.00 63.00 117 LEU A N 1
ATOM 908 C CA . LEU A 1 117 ? -21.637 -2.492 2.504 1.00 63.00 117 LEU A CA 1
ATOM 909 C C . LEU A 1 117 ? -21.878 -2.422 4.008 1.00 63.00 117 LEU A C 1
ATOM 911 O O . LEU A 1 117 ? -20.979 -2.744 4.786 1.00 63.00 117 LEU A O 1
ATOM 915 N N . GLU A 1 118 ? -23.057 -1.979 4.436 1.00 48.78 118 GLU A N 1
ATOM 916 C CA . GLU A 1 118 ? -23.444 -2.109 5.839 1.00 48.78 118 GLU A CA 1
ATOM 917 C C . GLU A 1 118 ? -23.325 -3.585 6.237 1.00 48.78 118 GLU A C 1
ATOM 919 O O . GLU A 1 118 ? -24.054 -4.450 5.751 1.00 48.78 118 GLU A O 1
ATOM 924 N N . THR A 1 119 ? -22.357 -3.906 7.093 1.00 39.81 119 THR A N 1
ATOM 925 C CA . THR A 1 119 ? -22.326 -5.212 7.749 1.00 39.81 119 THR A CA 1
ATOM 926 C C . THR A 1 119 ? -23.484 -5.246 8.754 1.00 39.81 119 THR A C 1
ATOM 928 O O . THR A 1 119 ? -23.626 -4.280 9.511 1.00 39.81 119 THR A O 1
ATOM 931 N N . PRO A 1 120 ? -24.292 -6.323 8.836 1.00 30.84 120 PRO A N 1
ATOM 932 C CA . PRO A 1 120 ? -25.176 -6.506 9.976 1.00 30.84 120 PRO A CA 1
ATOM 933 C C . PRO A 1 120 ? -24.293 -6.606 11.224 1.00 30.84 120 PRO A C 1
ATOM 935 O O . PRO A 1 120 ? -23.386 -7.435 11.284 1.00 30.84 120 PRO A O 1
ATOM 938 N N . ALA A 1 121 ? -24.513 -5.705 12.177 1.00 28.77 121 ALA A N 1
ATOM 939 C CA . ALA A 1 121 ? -23.723 -5.573 13.394 1.00 28.77 121 ALA A CA 1
ATOM 940 C C . ALA A 1 121 ? -23.529 -6.914 14.130 1.00 28.77 121 ALA A C 1
ATOM 942 O O . ALA A 1 121 ? -24.510 -7.637 14.321 1.00 28.77 121 ALA A O 1
ATOM 943 N N . PRO A 1 122 ? -22.334 -7.224 14.667 1.00 33.00 122 PRO A N 1
ATOM 944 C CA . PRO A 1 122 ? -22.291 -7.960 15.912 1.00 33.00 122 PRO A CA 1
ATOM 945 C C . PRO A 1 122 ? -22.670 -6.973 17.025 1.00 33.00 122 PRO A C 1
ATOM 947 O O . PRO A 1 122 ? -22.114 -5.882 17.138 1.00 33.00 122 PRO A O 1
ATOM 950 N N . SER A 1 123 ? -23.681 -7.338 17.801 1.00 38.25 123 SER A N 1
ATOM 951 C CA . SER A 1 123 ? -24.198 -6.602 18.952 1.00 38.25 123 SER A CA 1
ATOM 952 C C . SER A 1 123 ? -23.099 -6.289 19.976 1.00 38.25 123 SER A C 1
ATOM 954 O O . SER A 1 123 ? -22.769 -7.152 20.787 1.00 38.25 123 SER A O 1
ATOM 956 N N . VAL A 1 124 ? -22.565 -5.067 19.960 1.00 34.97 124 VAL A N 1
ATOM 957 C CA . VAL A 1 124 ? -21.854 -4.446 21.088 1.00 34.97 124 VAL A CA 1
ATOM 958 C C . VAL A 1 124 ? -22.221 -2.961 21.111 1.00 34.97 124 VAL A C 1
ATOM 960 O O . VAL A 1 124 ? -22.365 -2.337 20.062 1.00 34.97 124 VAL A O 1
ATOM 963 N N . ASP A 1 125 ? -22.464 -2.472 22.322 1.00 28.86 125 ASP A N 1
ATOM 964 C CA . ASP A 1 125 ? -23.178 -1.263 22.722 1.00 28.86 125 ASP A CA 1
ATOM 965 C C . ASP A 1 125 ? -23.141 -0.043 21.793 1.00 28.86 125 ASP A C 1
ATOM 967 O O . ASP A 1 125 ? -22.105 0.446 21.338 1.00 28.86 125 ASP A O 1
ATOM 971 N N . ARG A 1 126 ? -24.352 0.488 21.593 1.00 35.78 126 ARG A N 1
ATOM 972 C CA . ARG A 1 126 ? -24.621 1.828 21.081 1.00 35.78 126 ARG A CA 1
ATOM 973 C C . ARG A 1 126 ? -24.011 2.846 22.041 1.00 35.78 126 ARG A C 1
ATOM 975 O O . ARG A 1 126 ? -24.633 3.133 23.048 1.00 35.78 126 ARG A O 1
ATOM 982 N N . ASP A 1 127 ? -22.832 3.353 21.705 1.00 29.47 127 ASP A N 1
ATOM 983 C CA . ASP A 1 127 ? -22.351 4.698 22.060 1.00 29.47 127 ASP A CA 1
ATOM 984 C C . ASP A 1 127 ? -21.104 5.035 21.222 1.00 29.47 127 ASP A C 1
ATOM 986 O O . ASP A 1 127 ? -20.024 5.352 21.715 1.00 29.47 127 ASP A O 1
ATOM 990 N N . VAL A 1 128 ? -21.248 4.943 19.898 1.00 36.34 128 VAL A N 1
ATOM 991 C CA . VAL A 1 128 ? -20.363 5.647 18.966 1.00 36.34 128 VAL A CA 1
ATOM 992 C C . VAL A 1 128 ? -21.260 6.578 18.181 1.00 36.34 128 VAL A C 1
ATOM 994 O O . VAL A 1 128 ? -22.075 6.137 17.371 1.00 36.34 128 VAL A O 1
ATOM 997 N N . ASP A 1 129 ? -21.146 7.857 18.514 1.00 30.34 129 ASP A N 1
ATOM 998 C CA . ASP A 1 129 ? -21.861 8.959 17.899 1.00 30.34 129 ASP A CA 1
ATOM 999 C C . ASP A 1 129 ? -21.824 8.819 16.369 1.00 30.34 129 ASP A C 1
ATOM 1001 O O . ASP A 1 129 ? -20.775 8.912 15.726 1.00 30.34 129 ASP A O 1
ATOM 1005 N N . SER A 1 130 ? -22.989 8.552 15.778 1.00 36.25 130 SER A N 1
ATOM 1006 C CA . SER A 1 130 ? -23.206 8.418 14.337 1.00 36.25 130 SER A CA 1
ATOM 1007 C C . SER A 1 130 ? -23.131 9.774 13.615 1.00 36.25 130 SER A C 1
ATOM 1009 O O . SER A 1 130 ? -23.792 9.968 12.597 1.00 36.25 130 SER A O 1
ATOM 1011 N N . SER A 1 131 ? -22.379 10.732 14.162 1.00 31.89 131 SER A N 1
ATOM 1012 C CA . SER A 1 131 ? -22.311 12.127 13.724 1.00 31.89 131 SER A CA 1
ATOM 1013 C C . SER A 1 131 ? -20.984 12.506 13.059 1.00 31.89 131 SER A C 1
ATOM 1015 O O . SER A 1 131 ? -20.820 13.658 12.652 1.00 31.89 131 SER A O 1
ATOM 1017 N N . ALA A 1 132 ? -20.042 11.568 12.896 1.00 37.53 132 ALA A N 1
ATOM 1018 C CA . ALA A 1 132 ? -18.797 11.855 12.188 1.00 37.53 132 ALA A CA 1
ATOM 1019 C C . ALA A 1 132 ? -19.119 12.375 10.771 1.00 37.53 132 ALA A C 1
ATOM 1021 O O . ALA A 1 132 ? -19.840 11.698 10.029 1.00 37.53 132 ALA A O 1
ATOM 1022 N N . PRO A 1 133 ? -18.632 13.567 10.376 1.00 33.69 133 PRO A N 1
ATOM 1023 C CA . PRO A 1 133 ? -19.014 14.178 9.116 1.00 33.69 133 PRO A CA 1
ATOM 1024 C C . PRO A 1 133 ? -18.460 13.338 7.969 1.00 33.69 133 PRO A C 1
ATOM 1026 O O . PRO A 1 133 ? -17.285 13.425 7.606 1.00 33.69 133 PRO A O 1
ATOM 1029 N N . VAL A 1 134 ? -19.332 12.526 7.377 1.00 44.44 134 VAL A N 1
ATOM 1030 C CA . VAL A 1 134 ? -19.108 11.958 6.055 1.00 44.44 134 VAL A CA 1
ATOM 1031 C C . VAL A 1 134 ? -18.917 13.155 5.128 1.00 44.44 134 VAL A C 1
ATOM 1033 O O . VAL A 1 134 ? -19.840 13.931 4.888 1.00 44.44 134 VAL A O 1
ATOM 1036 N N . THR A 1 135 ? -17.685 13.367 4.663 1.00 44.00 135 THR A N 1
ATOM 1037 C CA . THR A 1 135 ? -17.417 14.360 3.615 1.00 44.00 135 THR A CA 1
ATOM 1038 C C . THR A 1 135 ? -18.313 14.005 2.414 1.00 44.00 135 THR A C 1
ATOM 1040 O O . THR A 1 135 ? -18.474 12.807 2.169 1.00 44.00 135 THR A O 1
ATOM 1043 N N . PRO A 1 136 ? -18.896 14.969 1.671 1.00 43.03 136 PRO A N 1
ATOM 1044 C CA . PRO A 1 136 ? -19.998 14.725 0.722 1.00 43.03 136 PRO A CA 1
ATOM 1045 C C . PRO A 1 136 ? -19.780 13.613 -0.324 1.00 43.03 136 PRO A C 1
ATOM 1047 O O . PRO A 1 136 ? -20.747 13.111 -0.885 1.00 43.03 136 PRO A O 1
ATOM 1050 N N . ASP A 1 137 ? -18.531 13.199 -0.551 1.00 50.50 137 ASP A N 1
ATOM 1051 C CA . ASP A 1 137 ? -18.137 12.125 -1.468 1.00 50.50 137 ASP A CA 1
ATOM 1052 C C . ASP A 1 137 ? -18.310 10.692 -0.919 1.00 50.50 137 ASP A C 1
ATOM 1054 O O . ASP A 1 137 ? -18.072 9.734 -1.653 1.00 50.50 137 ASP A O 1
ATOM 1058 N N . GLY A 1 138 ? -18.638 10.493 0.367 1.00 57.50 138 GLY A N 1
ATOM 1059 C CA . GLY A 1 138 ? -18.830 9.151 0.954 1.00 57.50 138 GLY A CA 1
ATOM 1060 C C . GLY A 1 138 ? -17.562 8.281 1.055 1.00 57.50 138 GLY A C 1
ATOM 1061 O O . GLY A 1 138 ? -17.637 7.113 1.429 1.00 57.50 138 GLY A O 1
ATOM 1062 N N . ARG A 1 139 ? -16.387 8.837 0.726 1.00 70.94 139 ARG A N 1
ATOM 1063 C CA . ARG A 1 139 ? -15.098 8.119 0.639 1.00 70.94 139 ARG A CA 1
ATOM 1064 C C . ARG A 1 139 ? -14.282 8.075 1.923 1.00 70.94 139 ARG A C 1
ATOM 1066 O O . ARG A 1 139 ? -13.361 7.269 2.011 1.00 70.94 139 ARG A O 1
ATOM 1073 N N . ARG A 1 140 ? -14.554 8.960 2.881 1.00 82.12 140 ARG A N 1
ATOM 1074 C CA . ARG A 1 140 ? -13.790 9.067 4.131 1.00 82.12 140 ARG A CA 1
ATOM 1075 C C . ARG A 1 140 ? -14.620 8.580 5.300 1.00 82.12 140 ARG A C 1
ATOM 1077 O O . ARG A 1 140 ? -15.752 9.014 5.484 1.00 82.12 140 ARG A O 1
ATOM 1084 N N . LEU A 1 141 ? -14.018 7.704 6.089 1.00 84.50 141 LEU A N 1
ATOM 1085 C CA . LEU A 1 141 ? -14.598 7.103 7.275 1.00 84.50 141 LEU A CA 1
ATOM 1086 C C . LEU A 1 141 ? -13.725 7.420 8.467 1.00 84.50 141 LEU A C 1
ATOM 1088 O O . LEU A 1 141 ? -12.567 7.015 8.510 1.00 84.50 141 LEU A O 1
ATOM 1092 N N . GLN A 1 142 ? -14.283 8.111 9.448 1.00 85.88 142 GLN A N 1
ATOM 1093 C CA . GLN A 1 142 ? -13.621 8.243 10.731 1.00 85.88 142 GLN A CA 1
ATOM 1094 C C . GLN A 1 142 ? -13.932 7.006 11.566 1.00 85.88 142 GLN A C 1
ATOM 1096 O O . GLN A 1 142 ? -15.095 6.633 11.719 1.00 85.88 142 GLN A O 1
ATOM 1101 N N . VAL A 1 143 ? -12.897 6.355 12.086 1.00 87.81 143 VAL A N 1
ATOM 1102 C CA . VAL A 1 143 ? -13.059 5.188 12.945 1.00 87.81 143 VAL A CA 1
ATOM 1103 C C . VAL A 1 143 ? -12.179 5.312 14.174 1.00 87.81 143 VAL A C 1
ATOM 1105 O O . VAL A 1 143 ? -11.029 5.732 14.083 1.00 87.81 143 VAL A O 1
ATOM 1108 N N . LEU A 1 144 ? -12.720 4.940 15.330 1.00 89.06 144 LEU A N 1
ATOM 1109 C CA . LEU A 1 144 ? -11.954 4.810 16.560 1.00 89.06 144 LEU A CA 1
ATOM 1110 C C . LEU A 1 144 ? -11.389 3.390 16.638 1.00 89.06 144 LEU A C 1
ATOM 1112 O O . LEU A 1 144 ? -12.151 2.426 16.724 1.00 89.06 144 LEU A O 1
ATOM 1116 N N . LEU A 1 145 ? -10.066 3.259 16.586 1.00 89.56 145 LEU A N 1
ATOM 1117 C CA . LEU A 1 145 ? -9.393 1.990 16.841 1.00 89.56 145 LEU A CA 1
ATOM 1118 C C . LEU A 1 145 ? -9.118 1.883 18.336 1.00 89.56 145 LEU A C 1
ATOM 1120 O O . LEU A 1 145 ? -8.484 2.775 18.895 1.00 89.56 145 LEU A O 1
ATOM 1124 N N . LYS A 1 146 ? -9.570 0.795 18.960 1.00 89.62 146 LYS A N 1
ATOM 1125 C CA . LYS A 1 146 ? -9.216 0.457 20.341 1.00 89.62 146 LYS A CA 1
ATOM 1126 C C . LYS A 1 146 ? -7.917 -0.345 20.372 1.00 89.62 146 LYS A C 1
ATOM 1128 O O . LYS A 1 146 ? -7.649 -1.143 19.471 1.00 89.62 146 LYS A O 1
ATOM 1133 N N . ALA A 1 147 ? -7.100 -0.124 21.392 1.00 90.44 147 ALA A N 1
ATOM 1134 C CA . ALA A 1 147 ? -5.840 -0.821 21.587 1.00 90.44 147 ALA A CA 1
ATOM 1135 C C . ALA A 1 147 ? -6.073 -2.333 21.733 1.00 90.44 147 ALA A C 1
ATOM 1137 O O . ALA A 1 147 ? -6.868 -2.778 22.557 1.00 90.44 147 ALA A O 1
ATOM 1138 N N . GLY A 1 148 ? -5.371 -3.129 20.927 1.00 86.38 148 GLY A N 1
ATOM 1139 C CA . GLY A 1 148 ? -5.425 -4.592 20.971 1.00 86.38 148 GLY A CA 1
ATOM 1140 C C . GLY A 1 148 ? -6.689 -5.231 20.384 1.00 86.38 148 GLY A C 1
ATOM 1141 O O . GLY A 1 148 ? -6.728 -6.453 20.250 1.00 86.38 148 GLY A O 1
ATOM 1142 N N . GLU A 1 149 ? -7.698 -4.452 19.984 1.00 89.00 149 GLU A N 1
ATOM 1143 C CA . GLU A 1 149 ? -8.920 -4.975 19.367 1.00 89.00 149 GLU A CA 1
ATOM 1144 C C . GLU A 1 149 ? -8.867 -4.817 17.837 1.00 89.00 149 GLU A C 1
ATOM 1146 O O . GLU A 1 149 ? -8.754 -3.697 17.329 1.00 89.00 149 GLU A O 1
ATOM 1151 N N . PRO A 1 150 ? -8.948 -5.918 17.063 1.00 89.69 150 PRO A N 1
ATOM 1152 C CA . PRO A 1 150 ? -8.955 -5.826 15.614 1.00 89.69 150 PRO A CA 1
ATOM 1153 C C . PRO A 1 150 ? -10.311 -5.319 15.119 1.00 89.69 150 PRO A C 1
ATOM 1155 O O . PRO A 1 150 ? -11.354 -5.926 15.363 1.00 89.69 150 PRO A O 1
ATOM 1158 N N . LEU A 1 151 ? -10.287 -4.252 14.332 1.00 89.12 151 LEU A N 1
ATOM 1159 C CA . LEU A 1 151 ? -11.438 -3.783 13.584 1.00 89.12 151 LEU A CA 1
ATOM 1160 C C . LEU A 1 151 ? -11.414 -4.391 12.182 1.00 89.12 151 LEU A C 1
ATOM 1162 O O . LEU A 1 151 ? -10.467 -4.179 11.428 1.00 89.12 151 LEU A O 1
ATOM 1166 N N . VAL A 1 152 ? -12.487 -5.081 11.802 1.00 90.12 152 VAL A N 1
ATOM 1167 C CA . VAL A 1 152 ? -12.671 -5.597 10.441 1.00 90.12 152 VAL A CA 1
ATOM 1168 C C . VAL A 1 152 ? -13.793 -4.830 9.750 1.00 90.12 152 VAL A C 1
ATOM 1170 O O . VAL A 1 152 ? -14.878 -4.659 10.308 1.00 90.12 152 VAL A O 1
ATOM 1173 N N . LYS A 1 153 ? -13.535 -4.361 8.527 1.00 87.31 153 LYS A N 1
ATOM 1174 C CA . LYS A 1 153 ? -14.523 -3.713 7.659 1.00 87.31 153 LYS A CA 1
ATOM 1175 C C . LYS A 1 153 ? -14.516 -4.363 6.283 1.00 87.31 153 LYS A C 1
ATOM 1177 O O . LYS A 1 153 ? -13.458 -4.634 5.718 1.00 87.31 153 LYS A O 1
ATOM 1182 N N . THR A 1 154 ? -15.711 -4.587 5.752 1.00 86.25 154 THR A N 1
ATOM 1183 C CA . THR A 1 154 ? -15.916 -5.081 4.392 1.00 86.25 154 THR A CA 1
ATOM 1184 C C . THR A 1 154 ? -16.646 -4.016 3.585 1.00 86.25 154 THR A C 1
ATOM 1186 O O . THR A 1 154 ? -17.635 -3.441 4.033 1.00 86.25 154 THR A O 1
ATOM 1189 N N . MET A 1 155 ? -16.132 -3.738 2.396 1.00 87.19 155 MET A N 1
ATOM 1190 C CA . MET A 1 155 ? -16.629 -2.742 1.458 1.00 87.19 155 MET A CA 1
ATOM 1191 C C . MET A 1 155 ? -16.805 -3.400 0.092 1.00 87.19 155 MET A C 1
ATOM 1193 O O . MET A 1 155 ? -16.221 -4.455 -0.181 1.00 87.19 155 MET A O 1
ATOM 1197 N N . SER A 1 156 ? -17.573 -2.750 -0.777 1.00 82.38 156 SER A N 1
ATOM 1198 C CA . SER A 1 156 ? -17.732 -3.187 -2.155 1.00 82.38 156 SER A CA 1
ATOM 1199 C C . SER A 1 156 ? -17.227 -2.171 -3.151 1.00 82.38 156 SER A C 1
ATOM 1201 O O . SER A 1 156 ? -17.488 -0.979 -3.013 1.00 82.38 156 SER A O 1
ATOM 1203 N N . PHE A 1 157 ? -16.537 -2.671 -4.176 1.00 79.06 157 PHE A N 1
ATOM 1204 C CA . PHE A 1 157 ? -16.307 -1.902 -5.392 1.00 79.06 157 PHE A CA 1
ATOM 1205 C C . PHE A 1 157 ? -17.626 -1.865 -6.174 1.00 79.06 157 PHE A C 1
ATOM 1207 O O . PHE A 1 157 ? -18.228 -2.916 -6.403 1.00 79.06 157 PHE A O 1
ATOM 1214 N N . VAL A 1 158 ? -18.057 -0.660 -6.530 1.00 63.66 158 VAL A N 1
ATOM 1215 C CA . VAL A 1 158 ? -19.207 -0.324 -7.378 1.00 63.66 158 VAL A CA 1
ATOM 1216 C C . VAL A 1 158 ? -18.771 -0.287 -8.837 1.00 63.66 158 VAL A C 1
ATOM 1218 O O . VAL A 1 158 ? -17.653 0.214 -9.110 1.00 63.66 158 VAL A O 1
#

Sequence (158 aa):
MMSRSAVINNFYTLHNDWRNMGIGLSMDWAPFQIDANMGWTAAMQEMLLYSEPGLMRLLPALPDRWIRGRVHGMLACGSIEVDVDWNRKGGTLSVRLMSAAIDQPVTMELPQGCSILETPAPSVDRDVDSSAPVTPDGRRLQVLLKAGEPLVKTMSFV

Organism: NCBI:txid2931978

Radius of gyration: 20.2 Å; chains: 1; bounding box: 57×25×47 Å

pLDDT: mean 80.86, std 18.38, range [28.77, 96.38]

Foldseek 3Di:
DQCVQAADPVRFGWPARCVPPVPGDDDVDTDTDCVVVVVVVVVVLCCAWDADVQEIEGNANPDPVCQWDWDFQDAHPQRKTKIWTDHQVVQKIKIKIARAADWDKHKYFYYPQKAFDPDPDDDDDPDDPPPDDCDPVRGIDIDTHDHGDMDMGMIGRD

Secondary structure (DSSP, 8-state):
-HHHHHB-TTS-BBSS-TT-SSSS---S---B-HHHHHHHHHHHHHHHEEEETTEEEESTT--TT--EEEEEEEEETTTEEEEEEEETTTTEEEEEEEESS--EEEEEEPPTTEEE--PPPP---S-S-TTS---TTS-EEEEEEPBTPEEEEEEEE-